Protein AF-A0A8J8JI04-F1 (afdb_monomer_lite)

Sequence (131 aa):
FNALFRFMYGVEVHDLLTGYRALTRELYKNVELEKHGFEIETELTVETIAKGFRIAEVPINYYKRKGKANLHPIKDGWRIGKTIIELMVRYNPGRYLYLFGMIALSLGVLSGVYIVTEWSRGVSHYLLTSL

Structure (mmCIF, N/CA/C/O backbone):
data_AF-A0A8J8JI04-F1
#
_entry.id   AF-A0A8J8JI04-F1
#
loop_
_atom_site.group_PDB
_atom_site.id
_atom_site.type_symbol
_atom_site.label_atom_id
_atom_site.label_alt_id
_atom_site.label_comp_id
_atom_site.label_asym_id
_atom_site.label_entity_id
_atom_site.label_seq_id
_atom_site.pdbx_PDB_ins_code
_atom_site.Cartn_x
_atom_site.Cartn_y
_atom_site.Cartn_z
_atom_site.occupancy
_atom_site.B_iso_or_equiv
_atom_site.auth_seq_id
_atom_site.auth_comp_id
_atom_site.auth_asym_id
_atom_site.auth_atom_id
_atom_site.pdbx_PDB_model_num
ATOM 1 N N . PHE A 1 1 ? -5.019 9.281 -2.027 1.00 87.94 1 PHE A N 1
ATOM 2 C CA . PHE A 1 1 ? -4.571 7.962 -1.532 1.00 87.94 1 PHE A CA 1
ATOM 3 C C . PHE A 1 1 ? -5.312 6.807 -2.187 1.00 87.94 1 PHE A C 1
ATOM 5 O O . PHE A 1 1 ? -4.641 5.963 -2.754 1.00 87.94 1 PHE A O 1
ATOM 12 N N . ASN A 1 2 ? -6.650 6.800 -2.226 1.00 91.56 2 ASN A N 1
ATOM 13 C CA . ASN A 1 2 ? -7.416 5.676 -2.795 1.00 91.56 2 ASN A CA 1
ATOM 14 C C . ASN A 1 2 ? -7.025 5.346 -4.247 1.00 91.56 2 ASN A C 1
ATOM 16 O O . ASN A 1 2 ? -6.685 4.209 -4.535 1.00 91.56 2 ASN A O 1
ATOM 20 N N . ALA A 1 3 ? -6.960 6.338 -5.144 1.00 91.00 3 ALA A N 1
ATOM 21 C CA . ALA A 1 3 ? -6.537 6.107 -6.532 1.00 91.00 3 ALA A CA 1
ATOM 22 C C . ALA A 1 3 ? -5.122 5.504 -6.644 1.00 91.00 3 ALA A C 1
ATOM 24 O O . ALA A 1 3 ? -4.923 4.553 -7.393 1.00 91.00 3 ALA A O 1
ATOM 25 N N . LEU A 1 4 ? -4.167 6.017 -5.856 1.00 90.19 4 LEU A N 1
ATOM 26 C CA . LEU A 1 4 ? -2.802 5.487 -5.785 1.00 90.19 4 LEU A CA 1
ATOM 27 C C . LEU A 1 4 ? -2.809 4.023 -5.331 1.00 90.19 4 LEU A C 1
ATOM 29 O O . LEU A 1 4 ? -2.206 3.175 -5.977 1.00 90.19 4 LEU A O 1
ATOM 33 N N . PHE A 1 5 ? -3.534 3.725 -4.254 1.00 91.75 5 PHE A N 1
ATOM 34 C CA . PHE A 1 5 ? -3.641 2.377 -3.711 1.00 91.75 5 PHE A CA 1
ATOM 35 C C . PHE A 1 5 ? -4.262 1.401 -4.713 1.00 91.75 5 PHE A C 1
ATOM 37 O O . PHE A 1 5 ? -3.691 0.344 -4.966 1.00 91.75 5 PHE A O 1
ATOM 44 N N . ARG A 1 6 ? -5.383 1.772 -5.345 1.00 92.31 6 ARG A N 1
ATOM 45 C CA . ARG A 1 6 ? -6.034 0.936 -6.364 1.00 92.31 6 ARG A CA 1
ATOM 46 C C . ARG A 1 6 ? -5.119 0.669 -7.553 1.00 92.31 6 ARG A C 1
ATOM 48 O O . ARG A 1 6 ? -5.044 -0.464 -8.007 1.00 92.31 6 ARG A O 1
ATOM 55 N N . PHE A 1 7 ? -4.400 1.686 -8.023 1.00 88.56 7 PHE A N 1
ATOM 56 C CA . PHE A 1 7 ? -3.438 1.536 -9.114 1.00 88.56 7 PHE A CA 1
ATOM 57 C C . PHE A 1 7 ? -2.295 0.575 -8.749 1.00 88.56 7 PHE A C 1
ATOM 59 O O . PHE A 1 7 ? -1.934 -0.292 -9.536 1.00 88.56 7 PHE A O 1
ATOM 66 N N . MET A 1 8 ? -1.753 0.704 -7.537 1.00 86.88 8 MET A N 1
ATOM 67 C CA . MET A 1 8 ? -0.602 -0.068 -7.060 1.00 86.88 8 MET A CA 1
ATOM 68 C C . MET A 1 8 ? -0.948 -1.527 -6.720 1.00 86.88 8 MET A C 1
ATOM 70 O O . MET A 1 8 ? -0.261 -2.467 -7.133 1.00 86.88 8 MET A O 1
ATOM 74 N N . TYR A 1 9 ? -2.041 -1.731 -5.987 1.00 88.19 9 TYR A N 1
ATOM 75 C CA . TYR A 1 9 ? -2.444 -3.046 -5.491 1.00 88.19 9 TYR A CA 1
ATOM 76 C C . TYR A 1 9 ? -3.406 -3.768 -6.439 1.00 88.19 9 TYR A C 1
ATOM 78 O O . TYR A 1 9 ? -3.432 -4.998 -6.445 1.00 88.19 9 TYR A O 1
ATOM 86 N N . GLY A 1 10 ? -4.127 -3.045 -7.301 1.00 87.56 10 GLY A N 1
ATOM 87 C CA . GLY A 1 10 ? -5.139 -3.623 -8.190 1.00 87.56 10 GLY A CA 1
ATOM 88 C C . GLY A 1 10 ? -6.391 -4.087 -7.442 1.00 87.56 10 GLY A C 1
ATOM 89 O O . GLY A 1 10 ? -7.047 -5.023 -7.883 1.00 87.56 10 GLY A O 1
ATOM 90 N N . VAL A 1 11 ? -6.689 -3.479 -6.290 1.00 88.88 11 VAL A N 1
ATOM 91 C CA . VAL A 1 11 ? -7.830 -3.832 -5.432 1.00 88.88 11 VAL A CA 1
ATOM 92 C C . VAL A 1 11 ? -8.807 -2.671 -5.389 1.00 88.88 11 VAL A C 1
ATOM 94 O O . VAL A 1 11 ? -8.396 -1.518 -5.280 1.00 88.88 11 VAL A O 1
ATOM 97 N N . GLU A 1 12 ? -10.098 -2.967 -5.457 1.00 90.62 12 GLU A N 1
ATOM 98 C CA . GLU A 1 12 ? -11.165 -1.972 -5.489 1.00 90.62 12 GLU A CA 1
ATOM 99 C C . GLU A 1 12 ? -11.550 -1.506 -4.073 1.00 90.62 12 GLU A C 1
ATOM 101 O O . GLU A 1 12 ? -12.572 -1.893 -3.523 1.00 90.62 12 GLU A O 1
ATOM 106 N N . VAL A 1 13 ? -10.687 -0.685 -3.464 1.00 92.56 13 VAL A N 1
ATOM 107 C CA . VAL A 1 13 ? -10.967 0.011 -2.193 1.00 92.56 13 VAL A CA 1
ATOM 108 C C . VAL A 1 13 ? -11.296 1.480 -2.473 1.00 92.56 13 VAL A C 1
ATOM 110 O O . VAL A 1 13 ? -10.533 2.193 -3.151 1.00 92.56 13 VAL A O 1
ATOM 113 N N . HIS A 1 14 ? -12.429 1.952 -1.956 1.00 92.75 14 HIS A N 1
ATOM 114 C CA . HIS A 1 14 ? -12.926 3.313 -2.149 1.00 92.75 14 HIS A CA 1
ATOM 115 C C . HIS A 1 14 ? -12.576 4.246 -1.000 1.00 92.75 14 HIS A C 1
ATOM 117 O O . HIS A 1 14 ? -12.344 5.427 -1.272 1.00 92.75 14 HIS A O 1
ATOM 123 N N . ASP A 1 15 ? -12.466 3.738 0.228 1.00 92.62 15 ASP A N 1
ATOM 124 C CA . ASP A 1 15 ? -12.070 4.499 1.412 1.00 92.62 15 ASP A CA 1
ATOM 125 C C . ASP A 1 15 ? -10.975 3.779 2.216 1.00 92.62 15 ASP A C 1
ATOM 127 O O . ASP A 1 15 ? -11.218 3.081 3.199 1.00 92.62 15 ASP A O 1
ATOM 131 N N . LEU A 1 16 ? -9.719 3.967 1.799 1.00 93.69 16 LEU A N 1
ATOM 132 C CA . LEU A 1 16 ? -8.566 3.327 2.436 1.00 93.69 16 LEU A CA 1
ATOM 133 C C . LEU A 1 16 ? -8.339 3.809 3.876 1.00 93.69 16 LEU A C 1
ATOM 135 O O . LEU A 1 16 ? -7.842 3.052 4.704 1.00 93.69 16 LEU A O 1
ATOM 139 N N . LEU A 1 17 ? -8.667 5.066 4.175 1.00 92.31 17 LEU A N 1
ATOM 140 C CA . LEU A 1 17 ? -8.282 5.726 5.428 1.00 92.31 17 LEU A CA 1
ATOM 141 C C . LEU A 1 17 ? -9.424 5.776 6.448 1.00 92.31 17 LEU A C 1
ATOM 143 O O . LEU A 1 17 ? -9.327 6.481 7.452 1.00 92.31 17 LEU A O 1
ATOM 147 N N . THR A 1 18 ? -10.506 5.032 6.211 1.00 90.94 18 THR A N 1
ATOM 148 C CA . THR A 1 18 ? -11.566 4.885 7.205 1.00 90.94 18 THR A CA 1
ATOM 149 C C . THR A 1 18 ? -11.066 4.134 8.436 1.00 90.94 18 THR A C 1
ATOM 151 O O . THR A 1 18 ? -10.550 3.017 8.344 1.00 90.94 18 THR A O 1
ATOM 154 N N . GLY A 1 19 ? -11.280 4.736 9.606 1.00 89.56 19 GLY A N 1
ATOM 155 C CA . GLY A 1 19 ? -11.094 4.077 10.899 1.00 89.56 19 GLY A CA 1
ATOM 156 C C . GLY A 1 19 ? -12.317 3.270 11.352 1.00 89.56 19 GLY A C 1
ATOM 157 O O . GLY A 1 19 ? -12.235 2.537 12.334 1.00 89.56 19 GLY A O 1
ATOM 158 N N . TYR A 1 20 ? -13.461 3.387 10.665 1.00 92.56 20 TYR A N 1
ATOM 159 C CA . TYR A 1 20 ? -14.674 2.651 11.021 1.00 92.56 20 TYR A CA 1
ATOM 160 C C . TYR A 1 20 ? -14.708 1.310 10.291 1.00 92.56 20 TYR A C 1
ATOM 162 O O . TYR A 1 20 ? -15.134 1.218 9.141 1.00 92.56 20 TYR A O 1
ATOM 170 N N . ARG A 1 21 ? -14.197 0.272 10.959 1.00 94.50 21 ARG A N 1
ATOM 171 C CA . ARG A 1 21 ? -14.008 -1.066 10.390 1.00 94.50 21 ARG A CA 1
ATOM 172 C C . ARG A 1 21 ? -14.489 -2.139 11.358 1.00 94.50 21 ARG A C 1
ATOM 174 O O . ARG A 1 21 ? -14.325 -2.012 12.568 1.00 94.50 21 ARG A O 1
ATOM 181 N N . ALA A 1 22 ? -15.028 -3.220 10.808 1.00 95.44 22 ALA A N 1
ATOM 182 C CA . ALA A 1 22 ? -15.300 -4.450 11.538 1.00 95.44 22 ALA A CA 1
ATOM 183 C C . ALA A 1 22 ? -14.361 -5.544 11.024 1.00 95.44 22 ALA A C 1
ATOM 185 O O . ALA A 1 22 ? -14.161 -5.676 9.818 1.00 95.44 2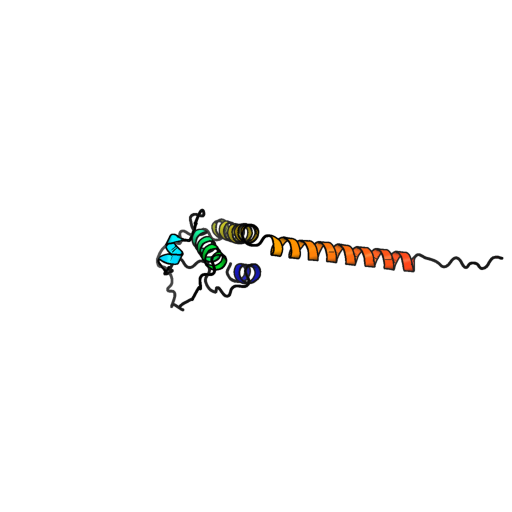2 ALA A O 1
ATOM 186 N N . LEU A 1 23 ? -13.783 -6.319 11.941 1.00 96.00 23 LEU A N 1
ATOM 187 C CA . LEU A 1 23 ? -12.875 -7.414 11.619 1.00 96.00 23 LEU A CA 1
ATOM 188 C C . LEU A 1 23 ? -13.461 -8.724 12.134 1.00 96.00 23 LEU A C 1
ATOM 190 O O . LEU A 1 23 ? -14.045 -8.775 13.218 1.00 96.00 23 LEU A O 1
ATOM 194 N N . THR A 1 24 ? -13.263 -9.805 11.385 1.00 96.62 24 THR A N 1
ATOM 195 C CA . THR A 1 24 ? -13.514 -11.141 11.923 1.00 96.62 24 THR A CA 1
ATOM 196 C C . THR A 1 24 ? -12.460 -11.469 12.979 1.00 96.62 24 THR A C 1
ATOM 198 O O . THR A 1 24 ? -11.327 -10.983 12.938 1.00 96.62 24 THR A O 1
ATOM 201 N N . ARG A 1 25 ? -12.814 -12.339 13.931 1.00 97.06 25 ARG A N 1
ATOM 202 C CA . ARG A 1 25 ? -11.868 -12.806 14.956 1.00 97.06 25 ARG A CA 1
ATOM 203 C C . ARG A 1 25 ? -10.642 -13.482 14.342 1.00 97.06 25 ARG A C 1
ATOM 205 O O . ARG A 1 25 ? -9.554 -13.399 14.899 1.00 97.06 25 ARG A O 1
ATOM 212 N N . GLU A 1 26 ? -10.840 -14.171 13.226 1.00 96.81 26 GLU A N 1
ATOM 213 C CA . GLU A 1 26 ? -9.774 -14.824 12.477 1.00 96.81 26 GLU A CA 1
ATOM 214 C C . GLU A 1 26 ? -8.800 -13.801 11.892 1.00 96.81 26 GLU A C 1
ATOM 216 O O . GLU A 1 26 ? -7.607 -13.905 12.154 1.00 96.81 26 GLU A O 1
ATOM 221 N N . LEU A 1 27 ? -9.295 -12.773 11.193 1.00 96.25 27 LEU A N 1
ATOM 222 C CA . LEU A 1 27 ? -8.446 -11.703 10.669 1.00 96.25 27 LEU A CA 1
ATOM 223 C C . LEU A 1 27 ? -7.671 -11.030 11.804 1.00 96.25 27 LEU A C 1
ATOM 225 O O . LEU A 1 27 ? -6.452 -10.940 11.740 1.00 96.25 27 LEU A O 1
ATOM 229 N N . TYR A 1 28 ? -8.361 -10.644 12.882 1.00 95.44 28 TYR A N 1
ATOM 230 C CA . TYR A 1 28 ? -7.743 -9.981 14.034 1.00 95.44 28 TYR A CA 1
ATOM 231 C C . TYR A 1 28 ? -6.573 -10.770 14.643 1.00 95.44 28 TYR A C 1
ATOM 233 O O . TYR A 1 28 ? -5.593 -10.176 15.071 1.00 95.44 28 TYR A O 1
ATOM 241 N N . LYS A 1 29 ? -6.664 -12.104 14.680 1.00 95.62 29 LYS A N 1
ATOM 242 C CA . LYS A 1 29 ? -5.595 -12.964 15.210 1.00 95.62 29 LYS A CA 1
ATOM 243 C C . LYS A 1 29 ? -4.432 -13.171 14.247 1.00 95.62 29 LYS A C 1
ATOM 245 O O . LYS A 1 29 ? -3.363 -13.561 14.698 1.00 95.62 29 LYS A O 1
ATOM 250 N N . ASN A 1 30 ? -4.667 -12.995 12.952 1.00 94.44 30 ASN A N 1
ATOM 251 C CA . ASN A 1 30 ? -3.676 -13.269 11.924 1.00 94.44 30 ASN A CA 1
ATOM 252 C C . ASN A 1 30 ? -2.965 -12.010 11.437 1.00 94.44 30 ASN A C 1
ATOM 254 O O . ASN A 1 30 ? -1.905 -12.150 10.850 1.00 94.44 30 ASN A O 1
ATOM 258 N N . VAL A 1 31 ? -3.514 -10.805 11.612 1.00 93.19 31 VAL A N 1
ATOM 259 C CA . VAL A 1 31 ? -2.860 -9.558 11.175 1.00 93.19 31 VAL A CA 1
ATOM 260 C C . VAL A 1 31 ? -1.685 -9.193 12.077 1.00 93.19 31 VAL A C 1
ATOM 262 O O . VAL A 1 31 ? -1.768 -9.307 13.297 1.00 93.19 31 VAL A O 1
ATOM 265 N N . GLU A 1 32 ? -0.607 -8.711 11.467 1.00 91.94 32 GLU A N 1
ATOM 266 C CA . GLU A 1 32 ? 0.571 -8.192 12.162 1.00 91.94 32 GLU A CA 1
ATOM 267 C C . GLU A 1 32 ? 0.711 -6.723 11.769 1.00 91.94 32 GLU A C 1
ATOM 269 O O . GLU A 1 32 ? 0.803 -6.412 10.586 1.00 91.94 32 GLU A O 1
ATOM 274 N N . LEU A 1 33 ? 0.630 -5.817 12.745 1.00 93.44 33 LEU A N 1
ATOM 275 C CA . LEU A 1 33 ? 0.635 -4.373 12.505 1.00 93.44 33 LEU A CA 1
ATOM 276 C C . LEU A 1 33 ? 1.820 -3.742 13.236 1.00 93.44 33 LEU A C 1
ATOM 278 O O . LEU A 1 33 ? 1.917 -3.851 14.460 1.00 93.44 33 LEU A O 1
ATOM 282 N N . GLU A 1 34 ? 2.702 -3.075 12.497 1.00 91.44 34 GLU A N 1
ATOM 283 C CA . GLU A 1 34 ? 3.871 -2.363 13.027 1.00 91.44 34 GLU A CA 1
ATOM 284 C C . GLU A 1 34 ? 3.670 -0.840 13.015 1.00 91.44 34 GLU A C 1
ATOM 286 O O . GLU A 1 34 ? 4.327 -0.105 13.756 1.00 91.44 34 GLU A O 1
ATOM 291 N N . LYS A 1 35 ? 2.785 -0.333 12.150 1.00 89.88 35 LYS A N 1
ATOM 292 C CA . LYS A 1 35 ? 2.584 1.100 11.938 1.00 89.88 35 LYS A CA 1
ATOM 293 C C . LYS A 1 35 ? 1.684 1.700 13.021 1.00 89.88 35 LYS A C 1
ATOM 295 O O . LYS A 1 35 ? 0.813 1.058 13.607 1.00 89.88 35 LYS A O 1
ATOM 300 N N . HIS A 1 36 ? 1.878 2.992 13.273 1.00 87.19 36 HIS A N 1
ATOM 301 C CA . HIS A 1 36 ? 1.130 3.751 14.275 1.00 87.19 36 HIS A CA 1
ATOM 302 C C . HIS A 1 36 ? 0.547 5.034 13.672 1.00 87.19 36 HIS A C 1
ATOM 304 O O . HIS A 1 36 ? 1.081 5.587 12.714 1.00 87.19 36 HIS A O 1
AT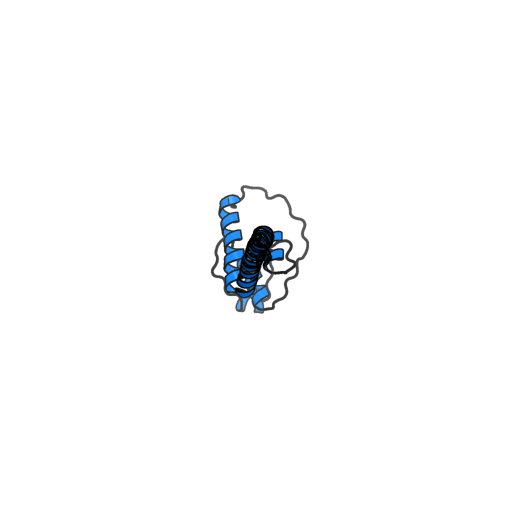OM 310 N N . GLY A 1 37 ? -0.542 5.542 14.253 1.00 87.38 37 GLY A N 1
ATOM 311 C CA . GLY A 1 37 ? -1.249 6.715 13.725 1.00 87.38 37 GLY A CA 1
ATOM 312 C C . GLY A 1 37 ? -2.057 6.384 12.466 1.00 87.38 37 GLY A C 1
ATOM 313 O O . 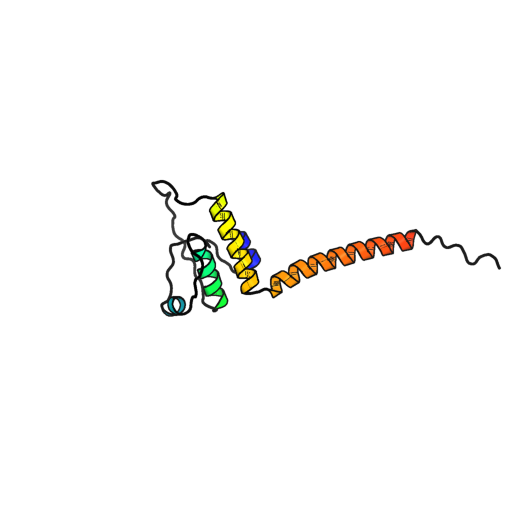GLY A 1 37 ? -2.535 5.267 12.336 1.00 87.38 37 GLY A O 1
ATOM 314 N N . PHE A 1 38 ? -2.184 7.338 11.538 1.00 87.56 38 PHE A N 1
ATOM 315 C CA . PHE A 1 38 ? -3.011 7.223 10.317 1.00 87.56 38 PHE A CA 1
ATOM 316 C C . PHE A 1 38 ? -2.489 6.230 9.259 1.00 87.56 38 PHE A C 1
ATOM 318 O O . PHE A 1 38 ? -3.037 6.108 8.164 1.00 87.56 38 PHE A O 1
ATOM 325 N N . GLU A 1 39 ? -1.357 5.589 9.533 1.00 92.44 39 GLU A N 1
ATOM 326 C CA . GLU A 1 39 ? -0.751 4.590 8.655 1.00 92.44 39 GLU A CA 1
ATOM 327 C C . GLU A 1 39 ? -1.322 3.190 8.927 1.00 92.44 39 GLU A C 1
ATOM 329 O O . GLU A 1 39 ? -1.266 2.327 8.048 1.00 92.44 39 GLU A O 1
ATOM 334 N N . ILE A 1 40 ? -1.912 2.975 10.112 1.00 94.12 40 ILE A N 1
ATOM 335 C CA . ILE A 1 40 ? -2.396 1.664 10.559 1.00 94.12 40 ILE A CA 1
ATOM 336 C C . ILE A 1 40 ? -3.559 1.157 9.701 1.00 94.12 40 ILE A C 1
ATOM 338 O O . ILE A 1 40 ? -3.646 -0.034 9.412 1.00 94.12 40 ILE A O 1
ATOM 342 N N . GLU A 1 41 ? -4.430 2.049 9.221 1.00 94.50 41 GLU A N 1
ATOM 343 C CA . GLU A 1 41 ? -5.550 1.691 8.348 1.00 94.50 41 GLU A CA 1
ATOM 344 C C . GLU A 1 41 ? -5.051 1.158 6.998 1.00 94.50 41 GLU A C 1
ATOM 346 O O . GLU A 1 41 ? -5.621 0.217 6.432 1.00 94.50 41 GLU A O 1
ATOM 351 N N . THR A 1 42 ? -3.957 1.739 6.498 1.00 94.56 42 THR A N 1
ATOM 352 C CA . THR A 1 42 ? -3.313 1.293 5.259 1.00 94.56 42 THR A CA 1
ATOM 353 C C . THR A 1 42 ? -2.681 -0.079 5.456 1.00 94.56 42 THR A C 1
ATOM 355 O O . THR A 1 42 ? -2.954 -0.985 4.671 1.00 94.56 42 THR A O 1
ATOM 358 N N . GLU A 1 43 ? -1.892 -0.250 6.518 1.00 95.06 43 GLU A N 1
ATOM 359 C CA . GLU A 1 43 ? -1.234 -1.521 6.834 1.00 95.06 43 GLU A CA 1
ATOM 360 C C . GLU A 1 43 ? -2.246 -2.647 7.027 1.00 95.06 43 GLU A C 1
ATOM 362 O O . GLU A 1 43 ? -2.157 -3.666 6.349 1.00 95.06 43 GLU A O 1
ATOM 367 N N . LEU A 1 44 ? -3.287 -2.416 7.829 1.00 95.56 44 LEU A N 1
ATOM 368 C CA . LEU A 1 44 ? -4.353 -3.388 8.038 1.00 95.56 44 LEU A CA 1
ATOM 369 C C . LEU A 1 44 ? -5.011 -3.817 6.721 1.00 95.56 44 LEU A C 1
ATOM 371 O O . LEU A 1 44 ? -5.314 -4.995 6.532 1.00 95.56 44 LEU A O 1
ATOM 375 N N . THR A 1 45 ? -5.233 -2.878 5.798 1.00 95.25 45 THR A N 1
ATOM 376 C CA . THR A 1 45 ? -5.806 -3.190 4.480 1.00 95.25 45 THR A CA 1
ATOM 377 C C . THR A 1 45 ? -4.872 -4.086 3.671 1.00 95.25 45 THR A C 1
ATOM 379 O O . THR A 1 45 ? -5.321 -5.080 3.103 1.00 95.25 45 THR A O 1
ATOM 382 N N . VAL A 1 46 ? -3.576 -3.764 3.643 1.00 94.25 46 VAL A N 1
ATOM 383 C CA . VAL A 1 46 ? -2.573 -4.556 2.921 1.00 94.25 46 VAL A CA 1
ATOM 384 C C . VAL A 1 46 ? -2.429 -5.950 3.524 1.00 94.25 46 VAL A C 1
ATOM 386 O O . VAL A 1 46 ? -2.490 -6.919 2.776 1.00 94.25 46 VAL A O 1
ATOM 389 N N . GLU A 1 47 ? -2.317 -6.065 4.848 1.00 94.81 47 GLU A N 1
ATOM 390 C CA . GLU A 1 47 ? -2.261 -7.342 5.575 1.00 94.81 47 GLU A CA 1
ATOM 391 C C . GLU A 1 47 ? -3.468 -8.229 5.255 1.00 94.81 47 GLU A C 1
ATOM 393 O O . GLU A 1 47 ? -3.329 -9.421 4.980 1.00 94.81 47 GLU A O 1
ATOM 398 N N . THR A 1 48 ? -4.664 -7.633 5.246 1.00 94.94 48 THR A N 1
ATOM 399 C CA . THR A 1 48 ? -5.916 -8.333 4.928 1.00 94.94 48 THR A CA 1
ATOM 400 C C . THR A 1 48 ? -5.860 -8.934 3.522 1.00 94.94 48 THR A C 1
ATOM 402 O O . THR A 1 48 ? -6.159 -10.115 3.343 1.00 94.94 48 THR A O 1
ATOM 405 N N . ILE A 1 49 ? -5.431 -8.143 2.532 1.00 93.44 49 ILE A N 1
ATOM 406 C CA . ILE A 1 49 ? -5.312 -8.580 1.133 1.00 93.44 49 ILE A CA 1
ATOM 407 C C . ILE A 1 49 ? -4.216 -9.639 0.985 1.00 93.44 49 ILE A C 1
ATOM 409 O O . ILE A 1 49 ? -4.433 -10.664 0.343 1.00 93.44 49 ILE A O 1
ATOM 413 N N . ALA A 1 50 ? -3.047 -9.408 1.585 1.00 92.12 50 ALA A N 1
ATOM 414 C CA . ALA A 1 50 ? -1.900 -10.304 1.497 1.00 92.12 50 ALA A CA 1
ATOM 415 C C . ALA A 1 50 ? -2.200 -11.694 2.072 1.00 92.12 50 ALA A C 1
ATOM 417 O O . ALA A 1 50 ? -1.730 -12.699 1.544 1.00 92.12 50 ALA A O 1
ATOM 418 N N . LYS A 1 51 ? -3.029 -11.751 3.119 1.00 92.94 51 LYS A N 1
ATOM 419 C CA . LYS A 1 51 ? -3.475 -12.995 3.761 1.00 92.94 51 LYS A CA 1
ATOM 420 C C . LYS A 1 51 ? -4.722 -13.604 3.102 1.00 92.94 51 LYS A C 1
ATOM 422 O O . LYS A 1 51 ? -5.248 -14.594 3.595 1.00 92.94 51 LYS A O 1
ATOM 427 N N . GLY A 1 52 ? -5.191 -13.041 1.985 1.00 93.25 52 GLY A N 1
ATOM 428 C CA . GLY A 1 52 ? -6.297 -13.588 1.192 1.00 93.25 52 GLY A CA 1
ATOM 429 C C . GLY A 1 52 ? -7.688 -13.387 1.799 1.00 93.25 52 GLY A C 1
ATOM 430 O O . GLY A 1 52 ? -8.649 -14.024 1.363 1.00 93.25 52 GLY A O 1
ATOM 431 N N . PHE A 1 53 ? -7.829 -12.509 2.794 1.00 95.12 53 PHE A N 1
ATOM 432 C CA . PHE A 1 53 ? -9.131 -12.177 3.362 1.00 95.12 53 PHE A CA 1
ATOM 433 C C . PHE A 1 53 ? -9.920 -11.247 2.432 1.00 95.12 53 PHE A C 1
ATOM 435 O O . PHE A 1 53 ? -9.369 -10.471 1.652 1.00 95.12 53 PHE A O 1
ATOM 442 N N . ARG A 1 54 ? -11.251 -11.310 2.535 1.00 93.56 54 ARG A N 1
ATOM 443 C CA . ARG A 1 54 ? -12.162 -10.469 1.749 1.00 93.56 54 ARG A CA 1
ATOM 444 C C . ARG A 1 54 ? -12.420 -9.139 2.448 1.00 93.56 54 ARG A C 1
ATOM 446 O O . ARG A 1 54 ? -12.571 -9.096 3.667 1.00 93.56 54 ARG A O 1
ATOM 453 N N . ILE A 1 55 ? -12.555 -8.085 1.651 1.00 94.69 55 ILE A N 1
ATOM 454 C CA . ILE A 1 55 ? -12.947 -6.746 2.096 1.00 94.69 55 ILE A CA 1
ATOM 455 C C . ILE A 1 55 ? -14.304 -6.421 1.471 1.00 94.69 55 ILE A C 1
ATOM 457 O O . ILE A 1 55 ? -14.523 -6.696 0.293 1.00 94.69 55 ILE A O 1
ATOM 461 N N . ALA A 1 56 ? -15.208 -5.851 2.264 1.00 94.56 56 ALA A N 1
ATOM 462 C CA . ALA A 1 56 ? -16.482 -5.320 1.799 1.00 94.56 56 ALA A CA 1
ATOM 463 C C . ALA A 1 56 ? -16.670 -3.910 2.365 1.00 94.56 56 ALA A C 1
ATOM 465 O O . ALA A 1 56 ? -16.458 -3.686 3.558 1.00 94.56 56 ALA A O 1
ATOM 466 N N . GLU A 1 57 ? -17.071 -2.971 1.513 1.00 95.00 57 GLU A N 1
ATOM 467 C CA . GLU A 1 57 ? -17.360 -1.592 1.901 1.00 95.00 57 GLU A CA 1
ATOM 468 C C . GLU A 1 57 ? -18.875 -1.401 1.987 1.00 95.00 57 GLU A C 1
ATOM 470 O O . GLU A 1 57 ? -19.608 -1.699 1.045 1.00 95.00 57 GLU A O 1
ATOM 475 N N . VAL A 1 58 ? -19.350 -0.911 3.133 1.00 94.31 58 VAL A N 1
ATOM 476 C CA . VAL A 1 58 ? -20.761 -0.566 3.338 1.00 94.31 58 VAL A CA 1
ATOM 477 C C . VAL A 1 58 ? -20.880 0.955 3.263 1.00 94.31 58 VAL A C 1
ATOM 479 O O . VAL A 1 58 ? -20.298 1.635 4.112 1.00 94.31 58 VAL A O 1
ATOM 482 N N . PRO A 1 59 ? -21.601 1.514 2.272 1.00 92.50 59 PRO A N 1
ATOM 483 C CA . PRO A 1 59 ? -21.756 2.957 2.144 1.00 92.50 59 PRO A CA 1
ATOM 484 C C . PRO A 1 59 ? -22.421 3.563 3.380 1.00 92.50 59 PRO A C 1
ATOM 486 O O . PRO A 1 59 ? -23.457 3.084 3.841 1.00 92.50 59 PRO A O 1
ATOM 489 N N . ILE A 1 60 ? -21.844 4.649 3.891 1.00 90.38 60 ILE A N 1
ATOM 490 C CA . ILE A 1 60 ? -22.401 5.425 5.001 1.00 90.38 60 ILE A CA 1
ATOM 491 C C . ILE A 1 60 ? -22.501 6.901 4.627 1.00 90.38 60 ILE A C 1
ATOM 493 O O . ILE A 1 60 ? -21.698 7.424 3.855 1.00 90.38 60 ILE A O 1
ATOM 497 N N . ASN A 1 61 ? -23.460 7.598 5.233 1.00 91.25 61 ASN A N 1
ATOM 498 C CA . ASN A 1 61 ? -23.537 9.051 5.138 1.00 91.25 61 ASN A CA 1
ATOM 499 C C . ASN A 1 61 ? -22.555 9.674 6.132 1.00 91.25 61 ASN A C 1
ATOM 501 O O . ASN A 1 61 ? -22.725 9.556 7.347 1.00 91.25 61 ASN A O 1
ATOM 505 N N . TYR A 1 62 ? -21.525 10.340 5.613 1.00 83.62 62 TYR A N 1
ATOM 506 C CA . TYR A 1 62 ? -20.540 11.026 6.439 1.00 83.62 62 TYR A CA 1
ATOM 507 C C . TYR A 1 62 ? -21.003 12.446 6.772 1.00 83.62 62 TYR A C 1
ATOM 509 O O . TYR A 1 62 ? -21.268 13.260 5.887 1.00 83.62 62 TYR A O 1
ATOM 517 N N . TYR A 1 63 ? -21.063 12.766 8.062 1.00 85.06 63 TYR A N 1
ATOM 518 C CA . TYR A 1 63 ? -21.416 14.102 8.532 1.00 85.06 63 TYR A CA 1
ATOM 519 C C . TYR A 1 63 ? -20.168 14.931 8.809 1.00 85.06 63 TYR A C 1
ATOM 521 O O . TYR A 1 63 ? -19.139 14.433 9.270 1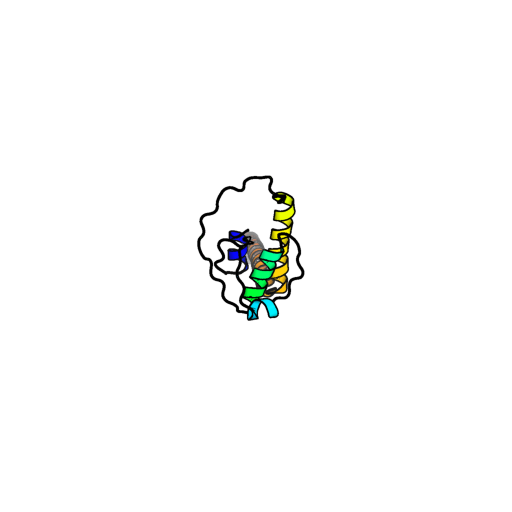.00 85.06 63 TYR A O 1
ATOM 529 N N . LYS A 1 64 ? -20.269 16.242 8.579 1.00 82.88 64 LYS A N 1
ATOM 530 C CA . LYS A 1 64 ? -19.178 17.164 8.891 1.00 82.88 64 LYS A CA 1
ATOM 531 C C . LYS A 1 64 ? -18.870 17.112 10.389 1.00 82.88 64 LYS A C 1
ATOM 533 O O . LYS A 1 64 ? -19.734 17.368 11.228 1.00 82.88 64 LYS A O 1
ATOM 538 N N . ARG A 1 65 ? -17.612 16.815 10.717 1.00 81.31 65 ARG A N 1
ATOM 539 C CA . ARG A 1 65 ? -17.118 16.805 12.097 1.00 81.31 65 ARG A CA 1
ATOM 540 C C . ARG A 1 65 ? -17.319 18.176 12.746 1.00 81.31 65 ARG A C 1
ATOM 542 O O . ARG A 1 65 ? -16.966 19.201 12.164 1.00 81.31 65 ARG A O 1
ATOM 549 N N . LYS A 1 66 ? -17.817 18.185 13.985 1.00 80.81 66 LYS A N 1
ATOM 550 C CA . LYS A 1 66 ? -17.758 19.353 14.874 1.00 80.81 66 LYS A CA 1
ATOM 551 C C . LYS A 1 66 ? -16.449 19.284 15.674 1.00 80.81 66 LYS A C 1
ATOM 553 O O . LYS A 1 66 ? -16.214 18.298 16.365 1.00 80.81 66 LYS A O 1
ATOM 558 N N . GLY A 1 67 ? -15.582 20.290 15.543 1.00 82.75 67 GLY A N 1
ATOM 559 C CA . GLY A 1 67 ? -14.286 20.374 16.239 1.00 82.75 67 GLY A CA 1
ATOM 560 C C . GLY A 1 67 ? -13.069 20.447 15.308 1.00 82.75 67 GLY A C 1
ATOM 561 O O . GLY A 1 67 ? -13.203 20.416 14.086 1.00 82.75 67 GLY A O 1
ATOM 562 N N . LYS A 1 68 ? -11.869 20.560 15.895 1.00 77.38 68 LYS A N 1
ATOM 563 C CA . LYS A 1 68 ? -10.600 20.607 15.150 1.00 77.38 68 LYS A CA 1
ATOM 564 C C . LYS A 1 68 ? -10.166 19.203 14.720 1.00 77.38 68 LYS A C 1
ATOM 566 O O . LYS A 1 68 ? -10.334 18.237 15.463 1.00 77.38 68 LYS A O 1
ATOM 571 N N . ALA A 1 69 ? -9.622 19.095 13.511 1.00 75.38 69 ALA A N 1
ATOM 572 C CA . ALA A 1 69 ? -9.005 17.865 13.033 1.00 75.38 69 ALA A CA 1
ATOM 573 C C . ALA A 1 69 ? -7.608 17.713 13.652 1.00 75.38 69 ALA A C 1
ATOM 575 O O . ALA A 1 69 ? -6.836 18.666 13.661 1.00 75.38 69 ALA A O 1
ATOM 576 N N . ASN A 1 70 ? -7.282 16.508 14.121 1.00 73.25 70 ASN A N 1
ATOM 577 C CA . ASN A 1 70 ? -5.936 16.160 14.597 1.00 73.25 70 ASN A CA 1
ATOM 578 C C . ASN A 1 70 ? -5.002 15.712 13.452 1.00 73.25 70 ASN A C 1
ATOM 580 O O . ASN A 1 70 ? -3.879 15.286 13.703 1.00 73.25 70 ASN A O 1
ATOM 584 N N . LEU A 1 71 ? -5.477 15.785 12.205 1.00 77.56 71 LEU A N 1
ATOM 585 C CA . LEU A 1 71 ? -4.758 15.385 10.998 1.00 77.56 71 LEU A CA 1
ATOM 586 C C . LEU A 1 71 ? -3.984 16.579 10.432 1.00 77.56 71 LEU A C 1
ATOM 588 O O . LEU A 1 71 ? -4.581 17.627 10.177 1.00 77.56 71 LEU A O 1
ATOM 592 N N . HIS A 1 72 ? -2.691 16.395 10.169 1.00 80.19 72 HIS A N 1
ATOM 593 C CA . HIS A 1 72 ? -1.860 17.343 9.432 1.00 80.19 72 HIS A CA 1
ATOM 594 C C . HIS A 1 72 ? -1.767 16.887 7.968 1.00 80.19 72 HIS A C 1
ATOM 596 O O . HIS A 1 72 ? -0.964 16.002 7.664 1.00 80.19 72 HIS A O 1
ATOM 602 N N . PRO A 1 73 ? -2.534 17.483 7.031 1.00 81.06 73 PRO A N 1
ATOM 603 C CA . PRO A 1 73 ? -2.764 16.902 5.703 1.00 81.06 73 PRO A CA 1
ATOM 604 C C . PRO A 1 73 ? -1.490 16.610 4.905 1.00 81.06 73 PRO A C 1
ATOM 606 O O . PRO A 1 73 ? -1.410 15.602 4.213 1.00 81.06 73 PRO A O 1
ATOM 609 N N . ILE A 1 74 ? -0.481 17.475 5.024 1.00 84.00 74 ILE A N 1
ATOM 610 C CA . ILE A 1 74 ? 0.781 17.344 4.289 1.00 84.00 74 ILE A CA 1
ATOM 611 C C . ILE A 1 74 ? 1.681 16.291 4.944 1.00 84.00 74 ILE A C 1
ATOM 613 O O . ILE A 1 74 ? 2.138 15.364 4.282 1.00 84.00 74 ILE A O 1
ATOM 617 N N . LYS A 1 75 ? 1.926 16.416 6.255 1.00 84.75 75 LYS A N 1
ATOM 618 C CA . LYS A 1 75 ? 2.860 15.548 6.986 1.00 84.75 75 LYS A CA 1
ATOM 619 C C . LYS A 1 75 ? 2.337 14.118 7.090 1.00 84.75 75 LYS A C 1
ATOM 621 O O . LYS A 1 75 ? 3.070 13.179 6.788 1.00 84.75 75 LYS A O 1
ATOM 626 N N . ASP A 1 76 ? 1.082 13.963 7.498 1.00 86.19 76 ASP A N 1
ATOM 627 C CA . ASP A 1 76 ? 0.463 12.647 7.638 1.00 86.19 76 ASP A CA 1
ATOM 628 C C . ASP A 1 76 ? 0.154 12.056 6.261 1.00 86.19 76 ASP A C 1
ATOM 630 O O . ASP A 1 76 ? 0.383 10.873 6.038 1.00 86.19 76 ASP A O 1
ATOM 634 N N . GLY A 1 77 ? -0.232 12.889 5.288 1.00 88.31 77 GLY A N 1
ATOM 635 C CA . GLY A 1 77 ? -0.384 12.453 3.902 1.00 88.31 77 GLY A CA 1
ATOM 636 C C . GLY A 1 77 ? 0.910 11.889 3.305 1.00 88.31 77 GLY A C 1
ATOM 637 O O . GLY A 1 77 ? 0.888 10.829 2.681 1.00 88.31 77 GLY A O 1
ATOM 638 N N . TRP A 1 78 ? 2.052 12.544 3.531 1.00 91.12 78 TRP A N 1
ATOM 639 C CA . TRP A 1 78 ? 3.349 12.029 3.083 1.00 91.12 78 TRP A CA 1
ATOM 640 C C . TRP A 1 78 ? 3.690 10.680 3.727 1.00 91.12 78 TRP A C 1
ATOM 642 O O . TRP A 1 78 ? 4.117 9.759 3.032 1.00 91.12 78 TRP A O 1
ATOM 652 N N . ARG A 1 79 ? 3.454 10.538 5.038 1.00 89.62 79 ARG A N 1
ATOM 653 C CA . ARG A 1 79 ? 3.665 9.277 5.770 1.00 89.62 79 ARG A CA 1
ATOM 654 C C . ARG A 1 79 ? 2.811 8.140 5.212 1.00 89.62 79 ARG A C 1
ATOM 656 O O . ARG A 1 79 ? 3.347 7.089 4.879 1.00 89.62 79 ARG A O 1
ATOM 663 N N . ILE A 1 80 ? 1.519 8.391 5.003 1.00 91.31 80 ILE A N 1
ATOM 664 C CA . ILE A 1 80 ? 0.590 7.424 4.403 1.00 91.31 80 ILE A CA 1
ATOM 665 C C . ILE A 1 80 ? 1.073 7.012 3.011 1.00 91.31 80 ILE A C 1
ATOM 667 O O . ILE A 1 80 ? 1.182 5.823 2.721 1.00 91.31 80 ILE A O 1
ATOM 671 N N . GLY A 1 81 ? 1.403 7.980 2.150 1.00 91.50 81 GLY A N 1
ATOM 672 C CA . GLY A 1 81 ? 1.895 7.703 0.798 1.00 91.50 81 GLY A CA 1
ATOM 673 C C . GLY A 1 81 ? 3.172 6.862 0.797 1.00 91.50 81 GLY A C 1
ATOM 674 O O . GLY A 1 81 ? 3.267 5.891 0.048 1.00 91.50 81 GLY A O 1
ATOM 675 N N . LYS A 1 82 ? 4.120 7.187 1.683 1.00 92.06 82 LYS A N 1
ATOM 676 C CA . LYS A 1 82 ? 5.348 6.409 1.879 1.00 92.06 82 LYS A CA 1
ATOM 677 C C . LYS A 1 82 ? 5.038 4.981 2.327 1.00 92.06 82 LYS A C 1
ATOM 679 O O . LYS A 1 82 ? 5.575 4.045 1.748 1.00 92.06 82 LYS A O 1
ATOM 684 N N . THR A 1 83 ? 4.134 4.809 3.289 1.00 92.81 83 THR A N 1
ATOM 685 C CA . THR A 1 83 ? 3.741 3.489 3.798 1.00 92.81 83 THR A CA 1
ATOM 686 C C . THR A 1 83 ? 3.057 2.628 2.730 1.00 92.81 83 THR A C 1
ATOM 688 O O . THR A 1 83 ? 3.372 1.445 2.637 1.00 92.81 83 THR A O 1
ATOM 691 N N . ILE A 1 84 ? 2.218 3.200 1.854 1.00 92.38 84 ILE A N 1
ATOM 692 C CA . ILE A 1 84 ? 1.654 2.482 0.689 1.00 92.38 84 ILE A CA 1
ATOM 693 C C . ILE A 1 84 ? 2.775 1.912 -0.196 1.00 92.38 84 ILE A C 1
ATOM 695 O O . ILE A 1 84 ? 2.715 0.758 -0.614 1.00 92.38 84 ILE A O 1
ATOM 699 N N . ILE A 1 85 ? 3.809 2.709 -0.478 1.00 90.12 85 ILE A N 1
ATOM 700 C CA . ILE A 1 85 ? 4.935 2.284 -1.321 1.00 90.12 85 ILE A CA 1
ATOM 701 C C . ILE A 1 85 ? 5.778 1.217 -0.614 1.00 90.12 85 ILE A C 1
ATOM 703 O O . ILE A 1 85 ? 6.068 0.177 -1.203 1.00 90.12 85 ILE A O 1
ATOM 707 N N . GLU A 1 86 ? 6.144 1.448 0.649 1.00 91.19 86 GLU A N 1
ATOM 708 C CA . GLU A 1 86 ? 6.946 0.517 1.453 1.00 91.19 86 GLU A CA 1
ATOM 709 C C . GLU A 1 86 ? 6.283 -0.860 1.566 1.00 91.19 86 GLU A C 1
ATOM 711 O O . GLU A 1 86 ? 6.927 -1.883 1.324 1.00 91.19 86 GLU A O 1
ATOM 716 N N . LEU A 1 87 ? 4.986 -0.891 1.883 1.00 91.19 87 LEU A N 1
ATOM 717 C CA . LEU A 1 87 ? 4.228 -2.132 1.995 1.00 91.19 87 LEU A CA 1
ATOM 718 C C . LEU A 1 87 ? 4.105 -2.843 0.646 1.00 91.19 87 LEU A C 1
ATOM 720 O O . LEU A 1 87 ? 4.172 -4.069 0.600 1.00 91.19 87 LEU A O 1
ATOM 724 N N . MET A 1 88 ? 3.962 -2.107 -0.460 1.00 87.50 88 MET A N 1
ATOM 725 C CA . MET A 1 88 ? 3.910 -2.724 -1.786 1.00 87.50 88 MET A CA 1
ATOM 726 C C . MET A 1 88 ? 5.239 -3.394 -2.131 1.00 87.50 88 MET A C 1
ATOM 728 O O . MET A 1 88 ? 5.238 -4.514 -2.636 1.00 87.50 88 MET A O 1
ATOM 732 N N . VAL A 1 89 ? 6.366 -2.743 -1.835 1.00 87.94 89 VAL A N 1
ATOM 733 C CA . VAL A 1 89 ? 7.697 -3.328 -2.052 1.00 87.94 89 VAL A CA 1
ATOM 734 C C . VAL A 1 89 ? 7.906 -4.560 -1.168 1.00 87.94 89 VAL A C 1
ATOM 736 O O . VAL A 1 89 ? 8.449 -5.551 -1.648 1.00 87.94 89 VAL A O 1
ATOM 739 N N . ARG A 1 90 ? 7.435 -4.533 0.088 1.00 87.69 90 ARG A N 1
ATOM 740 C CA . ARG A 1 90 ? 7.512 -5.675 1.015 1.00 87.69 90 ARG A CA 1
ATOM 741 C C . ARG A 1 90 ? 6.706 -6.879 0.509 1.00 87.69 90 ARG A C 1
ATOM 743 O O . ARG A 1 90 ? 7.220 -7.992 0.511 1.00 87.69 90 ARG A O 1
ATOM 750 N N . TYR A 1 91 ? 5.467 -6.658 0.068 1.00 85.81 91 TYR A N 1
ATOM 751 C CA . TYR A 1 91 ? 4.533 -7.733 -0.292 1.00 85.81 91 TYR A CA 1
ATOM 752 C C . TYR A 1 91 ? 4.613 -8.198 -1.748 1.00 85.81 91 TYR A C 1
ATOM 754 O O . TYR A 1 91 ? 4.276 -9.341 -2.050 1.00 85.81 91 TYR A O 1
ATOM 762 N N . ASN A 1 92 ? 5.022 -7.330 -2.671 1.00 83.56 92 ASN A N 1
ATOM 763 C CA . ASN A 1 92 ? 5.122 -7.664 -4.087 1.00 83.56 92 ASN A CA 1
ATOM 764 C C . ASN A 1 92 ? 6.262 -6.887 -4.774 1.00 83.56 92 ASN A C 1
ATOM 766 O O . ASN A 1 92 ? 6.010 -6.011 -5.613 1.00 83.56 92 ASN A O 1
ATOM 770 N N . PRO A 1 93 ? 7.531 -7.214 -4.460 1.00 83.44 93 PRO A N 1
ATOM 771 C CA . PRO A 1 93 ? 8.687 -6.526 -5.037 1.00 83.44 93 PRO A CA 1
ATOM 772 C C . PRO A 1 93 ? 8.767 -6.700 -6.561 1.00 83.44 93 PRO A C 1
ATOM 774 O O . PRO A 1 93 ? 9.234 -5.803 -7.266 1.00 83.44 93 PRO A O 1
ATOM 777 N N . GLY A 1 94 ? 8.253 -7.823 -7.082 1.00 82.75 94 GLY A N 1
ATOM 778 C CA . GLY A 1 94 ? 8.252 -8.137 -8.509 1.00 82.75 94 GLY A CA 1
ATOM 779 C C . GLY A 1 94 ? 7.560 -7.062 -9.344 1.00 82.75 94 GLY A C 1
ATOM 780 O O . GLY A 1 94 ? 8.146 -6.576 -10.306 1.00 82.75 94 GLY A O 1
ATOM 781 N N . ARG A 1 95 ? 6.357 -6.612 -8.954 1.00 78.31 95 ARG A N 1
ATOM 782 C CA . ARG A 1 95 ? 5.621 -5.565 -9.695 1.00 78.31 95 ARG A CA 1
ATOM 783 C C . ARG A 1 95 ? 6.432 -4.278 -9.875 1.00 78.31 95 ARG A C 1
ATOM 785 O O . ARG A 1 95 ? 6.395 -3.682 -10.949 1.00 78.31 95 ARG A O 1
ATOM 792 N N . TYR A 1 96 ? 7.176 -3.867 -8.850 1.00 78.94 96 TYR A N 1
ATOM 793 C CA . TYR A 1 96 ? 8.024 -2.676 -8.914 1.00 78.94 96 TYR A CA 1
ATOM 794 C C . TYR A 1 96 ? 9.236 -2.878 -9.822 1.00 78.94 96 TYR A C 1
ATOM 796 O O . TYR A 1 96 ? 9.538 -2.015 -10.649 1.00 78.94 96 TYR A O 1
ATOM 804 N N . LEU A 1 97 ? 9.898 -4.029 -9.693 1.00 85.06 97 LEU A N 1
ATOM 805 C CA . LEU A 1 97 ? 11.042 -4.380 -10.527 1.00 85.06 97 LEU A CA 1
ATOM 806 C C . LEU A 1 97 ? 10.653 -4.427 -12.010 1.00 85.06 97 LEU A C 1
ATOM 808 O O . LEU A 1 97 ? 11.360 -3.864 -12.842 1.00 85.06 97 LEU A O 1
ATOM 812 N N . TYR A 1 98 ? 9.504 -5.027 -12.336 1.00 85.81 98 TYR A N 1
ATOM 813 C CA . TYR A 1 98 ? 8.998 -5.068 -13.706 1.00 85.81 98 TYR A CA 1
ATOM 814 C C . TYR A 1 98 ? 8.674 -3.673 -14.244 1.00 85.81 98 TYR A C 1
ATOM 816 O O . TYR A 1 98 ? 9.065 -3.367 -15.365 1.00 85.81 98 TYR A O 1
ATOM 824 N N . LEU A 1 99 ? 8.016 -2.802 -13.470 1.00 85.38 99 LEU A N 1
ATOM 825 C CA . LEU A 1 99 ? 7.674 -1.453 -13.935 1.00 85.38 99 LEU A CA 1
ATOM 826 C C . LEU A 1 99 ? 8.925 -0.623 -14.263 1.00 85.38 99 LEU A C 1
ATOM 828 O O . LEU A 1 99 ? 9.036 -0.081 -15.363 1.00 85.38 99 LEU A O 1
ATOM 832 N N . PHE A 1 100 ? 9.882 -0.546 -13.334 1.00 87.38 100 PHE A N 1
ATOM 833 C CA . PHE A 1 100 ? 11.124 0.196 -13.564 1.00 87.38 100 PHE A CA 1
ATOM 834 C C . PHE A 1 100 ? 11.990 -0.452 -14.645 1.00 87.38 100 PHE A C 1
ATOM 836 O O . PHE A 1 100 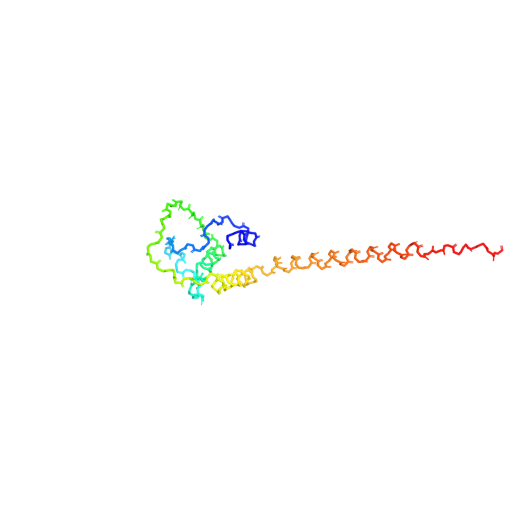? 12.550 0.258 -15.481 1.00 87.38 100 PHE A O 1
ATOM 843 N N . GLY A 1 101 ? 12.049 -1.785 -14.674 1.00 91.50 101 GLY A N 1
ATOM 844 C CA . GLY A 1 101 ? 12.741 -2.538 -15.715 1.00 91.50 101 GLY A CA 1
ATOM 845 C C . GLY A 1 101 ? 12.181 -2.243 -17.106 1.00 91.50 101 GLY A C 1
ATOM 846 O O . GLY A 1 101 ? 12.948 -1.975 -18.024 1.00 91.50 101 GLY A O 1
ATOM 847 N N . MET A 1 102 ? 10.855 -2.196 -17.255 1.00 92.69 102 MET A N 1
ATOM 848 C CA . MET A 1 102 ? 10.198 -1.875 -18.526 1.00 92.69 102 MET A CA 1
ATOM 849 C C . MET A 1 102 ? 10.467 -0.440 -18.980 1.00 92.69 102 MET A C 1
ATOM 851 O O . MET A 1 102 ? 10.694 -0.212 -20.169 1.00 92.69 102 MET A O 1
ATOM 855 N N . ILE A 1 103 ? 10.484 0.528 -18.059 1.00 94.62 103 ILE A N 1
ATOM 856 C CA . ILE A 1 103 ? 10.829 1.922 -18.382 1.00 94.62 103 ILE A CA 1
ATOM 857 C C . ILE A 1 103 ? 12.283 2.011 -18.852 1.00 94.62 103 ILE A C 1
ATOM 859 O O . ILE A 1 103 ? 12.549 2.570 -19.916 1.00 94.62 103 ILE A O 1
ATOM 863 N N . ALA A 1 104 ? 13.217 1.426 -18.099 1.00 96.06 104 ALA A N 1
ATOM 864 C CA . ALA A 1 104 ? 14.635 1.422 -18.452 1.00 96.06 104 ALA A CA 1
ATOM 865 C C . ALA A 1 104 ? 14.882 0.729 -19.800 1.00 96.06 104 ALA A C 1
ATOM 867 O O . ALA A 1 104 ? 15.601 1.259 -20.646 1.00 96.06 104 ALA A O 1
ATOM 868 N N . LEU A 1 105 ? 14.230 -0.413 -20.033 1.00 96.50 105 LEU A N 1
ATOM 869 C CA . LEU A 1 105 ? 14.308 -1.146 -21.292 1.00 96.50 105 LEU A CA 1
ATOM 870 C C . LEU A 1 105 ? 13.743 -0.324 -22.453 1.00 96.50 105 LEU A C 1
ATOM 872 O O . LEU A 1 105 ? 14.374 -0.246 -23.501 1.00 96.50 105 LEU A O 1
ATOM 876 N N . SER A 1 106 ? 12.611 0.356 -22.258 1.00 96.69 106 SER A N 1
ATOM 877 C CA . SER A 1 106 ? 12.016 1.225 -23.282 1.00 96.69 106 SER A CA 1
ATOM 878 C C . SER A 1 106 ? 12.940 2.388 -23.647 1.00 96.69 106 SER A C 1
ATOM 880 O O . SER A 1 106 ? 13.152 2.656 -24.826 1.00 96.69 106 SER A O 1
ATOM 882 N N . LEU A 1 107 ? 13.548 3.047 -22.655 1.00 97.25 107 LEU A N 1
ATOM 883 C CA . LEU A 1 107 ? 14.538 4.107 -22.886 1.00 97.25 107 LEU A CA 1
ATOM 884 C C . LEU A 1 107 ? 15.787 3.577 -23.609 1.00 97.25 107 LEU A C 1
ATOM 886 O O . LEU A 1 107 ? 16.301 4.229 -24.521 1.00 97.25 107 LEU A O 1
ATOM 890 N N . GLY A 1 108 ? 16.249 2.378 -23.245 1.00 97.50 108 GLY A N 1
ATOM 891 C CA . GLY A 1 108 ? 17.356 1.700 -23.919 1.00 97.50 108 GLY A CA 1
ATOM 892 C C . GLY A 1 108 ? 17.043 1.389 -25.384 1.00 97.50 108 GLY A C 1
ATOM 893 O O . GLY A 1 108 ? 17.848 1.677 -26.263 1.00 97.50 108 GLY A O 1
ATOM 894 N N . VAL A 1 109 ? 15.843 0.884 -25.670 1.00 97.62 109 VAL A N 1
ATOM 895 C CA . VAL A 1 109 ? 15.394 0.607 -27.042 1.00 97.62 109 VAL A CA 1
ATOM 896 C C . VAL A 1 109 ? 15.264 1.897 -27.850 1.00 97.62 109 VAL A C 1
ATOM 898 O O . VAL A 1 109 ? 15.774 1.961 -28.964 1.00 97.62 109 VAL A O 1
ATOM 901 N N . LEU A 1 110 ? 14.639 2.942 -27.300 1.00 97.31 110 LEU A N 1
ATOM 902 C CA . LEU A 1 110 ? 14.473 4.226 -27.991 1.00 97.31 110 LEU A CA 1
ATOM 903 C C . LEU A 1 110 ? 15.818 4.872 -28.336 1.00 97.31 110 LEU A C 1
ATOM 905 O O . LEU A 1 110 ? 16.015 5.324 -29.464 1.00 97.31 110 LEU A O 1
ATOM 909 N N . SER A 1 111 ? 16.753 4.882 -27.383 1.00 96.69 111 SER A N 1
ATOM 910 C CA . SER A 1 111 ? 18.101 5.409 -27.615 1.00 96.69 111 SER A CA 1
ATOM 911 C C . SER A 1 111 ? 18.885 4.560 -28.621 1.00 96.69 111 SER A C 1
ATOM 913 O O . SER A 1 111 ? 19.507 5.116 -29.525 1.00 96.69 111 SER A O 1
ATOM 915 N N . GLY A 1 112 ? 18.796 3.229 -28.536 1.00 96.38 112 GLY A N 1
ATOM 916 C CA . GLY A 1 112 ? 19.407 2.316 -29.503 1.00 96.38 112 GLY A CA 1
ATOM 917 C C . GLY A 1 112 ? 18.884 2.527 -30.925 1.00 96.38 112 GLY A C 1
ATOM 918 O O . GLY A 1 112 ? 19.675 2.667 -31.856 1.00 96.38 112 GLY A O 1
ATOM 919 N N . VAL A 1 113 ? 17.562 2.626 -31.096 1.00 96.50 113 VAL A N 1
ATOM 920 C CA . VAL A 1 113 ? 16.934 2.906 -32.397 1.00 96.50 113 VAL A CA 1
ATOM 921 C C . VAL A 1 113 ? 17.397 4.254 -32.942 1.00 96.50 113 VAL A C 1
ATOM 923 O O . VAL A 1 113 ? 17.799 4.325 -34.100 1.00 96.50 113 VAL A O 1
ATOM 926 N N . TYR A 1 114 ? 17.404 5.304 -32.116 1.00 96.31 114 TYR A N 1
ATOM 927 C CA . TYR A 1 114 ? 17.879 6.626 -32.526 1.00 96.31 114 TYR A CA 1
ATOM 928 C C . TYR A 1 114 ? 19.313 6.570 -33.076 1.00 96.31 114 TYR A C 1
ATOM 930 O O . TYR A 1 114 ? 19.556 7.010 -34.201 1.00 96.31 114 TYR A O 1
ATOM 938 N N . ILE A 1 115 ? 20.237 5.943 -32.339 1.00 95.38 115 ILE A N 1
ATOM 939 C CA . ILE A 1 115 ? 21.644 5.805 -32.747 1.00 95.38 115 ILE A CA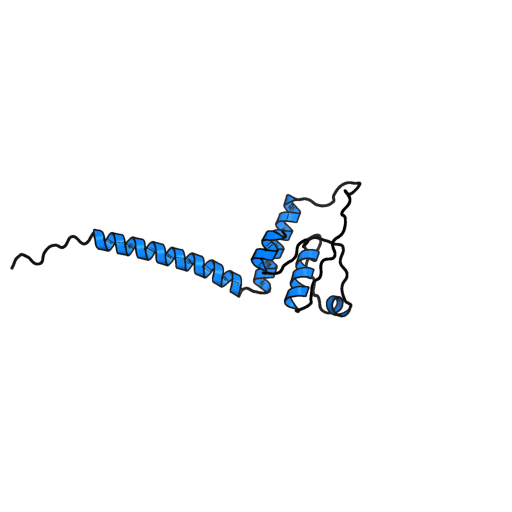 1
ATOM 940 C C . ILE A 1 115 ? 21.769 5.030 -34.063 1.00 95.38 115 ILE A C 1
ATOM 942 O O . ILE A 1 115 ? 22.495 5.459 -34.958 1.00 95.38 115 ILE A O 1
ATOM 946 N N . VAL A 1 116 ? 21.050 3.912 -34.207 1.00 94.94 116 VAL A N 1
ATOM 947 C CA . VAL A 1 116 ? 21.079 3.100 -35.435 1.00 94.94 116 VAL A CA 1
ATOM 948 C C . VAL A 1 116 ? 20.549 3.892 -36.631 1.00 94.94 116 VAL A C 1
ATOM 950 O O . VAL A 1 116 ? 21.145 3.843 -37.708 1.00 94.94 116 VAL A O 1
ATOM 953 N N . THR A 1 117 ? 19.463 4.651 -36.456 1.00 93.94 117 THR A N 1
ATOM 954 C CA . THR A 1 117 ? 18.912 5.477 -37.540 1.00 93.94 117 THR A CA 1
ATOM 955 C C . THR A 1 117 ? 19.870 6.586 -37.956 1.00 93.94 117 THR A C 1
ATOM 957 O O . THR A 1 117 ? 20.057 6.802 -39.153 1.00 93.94 117 THR A O 1
ATOM 960 N N . GLU A 1 118 ? 20.532 7.238 -37.002 1.00 91.56 118 GLU A N 1
ATOM 961 C CA . GLU A 1 118 ? 21.508 8.286 -37.294 1.00 91.56 118 GLU A CA 1
ATOM 962 C C . GLU A 1 118 ? 22.742 7.719 -38.002 1.00 91.56 118 GLU A C 1
ATOM 964 O O . GLU A 1 118 ? 23.158 8.236 -39.039 1.00 91.56 118 GLU A O 1
ATOM 969 N N . TRP A 1 119 ? 23.265 6.585 -37.522 1.00 89.38 119 TRP A N 1
ATOM 970 C CA . TRP A 1 119 ? 24.352 5.871 -38.190 1.00 89.38 119 TRP A CA 1
ATOM 971 C C . TRP A 1 119 ? 23.981 5.517 -39.633 1.00 89.38 119 TRP A C 1
ATOM 973 O O . TRP A 1 119 ? 24.740 5.817 -40.548 1.00 89.38 119 TRP A O 1
ATOM 983 N N . SER A 1 120 ? 22.782 4.969 -39.860 1.00 88.31 120 SER A N 1
ATOM 984 C CA . SER A 1 120 ? 22.334 4.588 -41.206 1.00 88.31 120 SER A CA 1
ATOM 985 C C . SER A 1 120 ? 22.219 5.769 -42.179 1.00 88.31 120 SER A C 1
ATOM 987 O O . SER A 1 120 ? 22.429 5.591 -43.375 1.00 88.31 120 SER A O 1
ATOM 989 N N . ARG A 1 121 ? 21.929 6.980 -41.680 1.00 84.75 121 ARG A N 1
ATOM 990 C CA . ARG A 1 121 ? 21.885 8.217 -42.480 1.00 84.75 121 ARG A CA 1
ATOM 991 C C . ARG A 1 121 ? 23.275 8.790 -42.751 1.00 84.75 121 ARG A C 1
ATOM 993 O O . ARG A 1 121 ? 23.477 9.414 -43.787 1.00 84.75 121 ARG A O 1
ATOM 1000 N N . GLY A 1 122 ? 24.213 8.588 -41.824 1.00 75.31 122 GLY A N 1
ATOM 1001 C CA . GLY A 1 122 ? 25.601 9.046 -41.921 1.00 75.31 122 GLY A CA 1
ATOM 1002 C C . GLY A 1 122 ? 26.518 8.140 -42.750 1.00 75.31 122 GLY A C 1
ATOM 1003 O O . GLY A 1 122 ? 27.623 8.558 -43.096 1.00 75.31 122 GLY A O 1
ATOM 1004 N N . VAL A 1 123 ? 26.086 6.921 -43.101 1.00 67.06 123 VAL A N 1
ATOM 1005 C CA . VAL A 1 123 ? 26.793 6.069 -44.069 1.00 67.06 123 VAL A CA 1
ATOM 1006 C C . VAL A 1 123 ? 26.552 6.626 -45.473 1.00 67.06 123 VAL A C 1
ATOM 1008 O O . VAL A 1 123 ? 25.736 6.130 -46.246 1.00 67.06 123 VAL A O 1
ATOM 1011 N N . SER A 1 124 ? 27.298 7.673 -45.821 1.00 57.62 124 SER A N 1
ATOM 1012 C CA . SER A 1 124 ? 27.548 8.024 -47.213 1.00 57.62 124 SER A CA 1
ATOM 1013 C C . SER A 1 124 ? 28.158 6.793 -47.870 1.00 57.62 124 SER A C 1
ATOM 1015 O O . SER A 1 124 ? 29.268 6.388 -47.520 1.00 57.62 124 SER A O 1
ATOM 1017 N N . HIS A 1 125 ? 27.422 6.164 -48.783 1.00 58.47 125 HIS A N 1
ATOM 1018 C CA . HIS A 1 125 ? 27.956 5.150 -49.676 1.00 58.47 125 HIS A CA 1
ATOM 1019 C C . HIS A 1 125 ? 29.087 5.793 -50.487 1.00 58.47 125 HIS A C 1
ATOM 1021 O O . HIS A 1 125 ? 28.857 6.329 -51.568 1.00 58.47 125 HIS A O 1
ATOM 1027 N N . TYR A 1 126 ? 30.313 5.783 -49.958 1.00 57.38 126 TYR A N 1
ATOM 1028 C CA . TYR A 1 126 ? 31.507 5.929 -50.773 1.00 57.38 126 TYR A CA 1
ATOM 1029 C C . TYR A 1 126 ? 31.544 4.676 -51.628 1.00 57.38 126 TYR A C 1
ATOM 1031 O O . TYR A 1 126 ? 31.981 3.603 -51.216 1.00 57.38 126 TYR A O 1
ATOM 1039 N N . LEU A 1 127 ? 30.888 4.832 -52.772 1.00 53.59 127 LEU A N 1
ATOM 1040 C CA . LEU A 1 127 ? 30.792 3.908 -53.871 1.00 53.59 127 LEU A CA 1
ATOM 1041 C C . LEU A 1 127 ? 32.130 3.187 -54.019 1.00 53.59 127 LEU A C 1
ATOM 1043 O O . LEU A 1 127 ? 33.169 3.823 -54.182 1.00 53.59 127 LEU A O 1
ATOM 1047 N N . LEU A 1 128 ? 32.071 1.859 -54.046 1.00 57.34 128 LEU A N 1
ATOM 1048 C CA . LEU A 1 128 ? 33.105 0.951 -54.552 1.00 57.34 128 LEU A CA 1
ATOM 1049 C C . LEU A 1 128 ? 33.389 1.182 -56.062 1.00 57.34 128 LEU A C 1
ATOM 1051 O O . LEU A 1 128 ? 33.741 0.257 -56.784 1.00 57.34 128 LEU A O 1
ATOM 1055 N N . THR A 1 129 ? 33.217 2.412 -56.551 1.00 57.69 129 THR A N 1
ATOM 1056 C CA . THR A 1 129 ? 33.418 2.866 -57.927 1.00 57.69 129 THR A CA 1
ATOM 1057 C C . THR A 1 129 ? 34.742 3.619 -57.994 1.00 57.69 129 THR A C 1
ATOM 1059 O O . THR A 1 129 ? 34.784 4.836 -58.135 1.00 57.69 129 THR A O 1
ATOM 1062 N N . SER A 1 130 ? 35.842 2.891 -57.849 1.00 52.84 130 SER A N 1
ATOM 1063 C CA . SER A 1 130 ? 37.132 3.267 -58.438 1.00 52.84 130 SER A CA 1
ATOM 1064 C C . SER A 1 130 ? 38.017 2.020 -58.507 1.00 52.84 130 SER A C 1
ATOM 1066 O O . SER A 1 130 ? 39.011 1.901 -57.790 1.00 52.84 130 SER A O 1
ATOM 1068 N N . LEU A 1 131 ? 37.592 1.058 -59.324 1.00 50.75 131 LEU A N 1
ATOM 1069 C CA . LEU A 1 131 ? 38.455 0.055 -59.946 1.00 50.75 131 LEU A CA 1
ATOM 1070 C C . LEU A 1 131 ? 38.332 0.226 -61.457 1.00 50.75 131 LEU A C 1
ATOM 1072 O O . LEU A 1 131 ? 37.187 0.463 -61.908 1.00 50.75 131 LEU A O 1
#

Radius of gyration: 25.1 Å; chains: 1; bounding box: 62×35×76 Å

pLDDT: mean 88.08, std 10.02, range [50.75, 97.62]

Secondary structure (DSSP, 8-state):
-HHHHHHHH----S-TT-------HHHHHH------GGGHHHHHHHHHHHTT---------PPPPSS-----HHHHHHHHHHHHHHHHHHH-HHHHHHHHHHHHHHHHHHHHHHHHHHHHHH-----S---

Foldseek 3Di:
DQVVLCVLVVDPDDCQQDPDDDDDPVLVVQQDADDDDSQRSNSSVLSCVLVPHDDDDDDDDDDDDDDDDPDDCPPVVVVNVVSSVVSSCVRPVPVVCVVVVVVVVVVVVVVVVVVVVVVVVPPPCPDPPDD